Protein AF-A0A1I8EK01-F1 (afdb_monomer)

Radius of gyration: 25.82 Å; Cα contacts (8 Å, |Δi|>4): 20; chains: 1; bounding box: 64×29×63 Å

Secondary structure (DSSP, 8-state):
-HHHHHHHHTTSS-TT---SSHHHHHHHHHHHHHHHHHHHHHHHHHHHHHHHHHTTPPP----S-HHHHHHHTTS--HHHHHHHHHHHHHHHHHHHHHHHHHHHHHHTTHHHHHHHHHHHHHHHHHH--

InterPro domains:
  IPR016655 Prefoldin subunit 3 [PTHR12409] (52-126)

Solvent-accessible surface area (backbone atoms only — not comparable to full-atom values): 7707 Å² total; per-residue (Å²): 118,72,69,60,57,58,57,58,59,64,73,78,55,81,94,80,82,74,68,92,41,77,68,48,46,53,51,52,51,60,50,52,52,54,58,48,54,52,54,51,52,59,53,49,55,55,54,52,53,51,53,39,45,73,71,70,44,78,84,85,75,90,70,94,50,68,69,59,48,35,52,75,72,67,67,55,58,69,71,60,53,52,54,51,52,52,55,53,50,53,52,53,56,51,50,53,50,52,50,52,51,52,50,52,61,50,60,68,46,47,67,59,53,54,49,52,53,54,51,52,53,56,50,50,66,57,66,77,104

Foldseek 3Di:
DVVVVVVVVVVPDDDDDDDPDPVVVVVVVVVVVVVVVVVVVVVCVVVVVVVCVVVVQDDDDDDPDPVVVCVVVPVDDPVVVVVVVVVNVVSVVVVVVVVVVVVVVVVVCVVVVVVVVVVVVVVVVVVVD

pLDDT: mean 72.27, std 17.44, range [36.47, 95.69]

Structure (mmCIF, N/CA/C/O backbone):
data_AF-A0A1I8EK01-F1
#
_entry.id   AF-A0A1I8EK01-F1
#
loop_
_atom_site.group_PDB
_atom_site.id
_atom_site.type_symbol
_atom_site.label_atom_id
_atom_site.label_alt_id
_atom_site.label_comp_id
_atom_site.label_asym_id
_atom_site.label_entity_id
_atom_site.label_seq_id
_atom_site.pdbx_PDB_ins_code
_atom_site.Cartn_x
_atom_site.Cartn_y
_atom_site.Cartn_z
_atom_site.occupancy
_atom_site.B_iso_or_equiv
_atom_site.auth_seq_id
_atom_site.auth_comp_id
_atom_site.auth_asym_id
_atom_site.auth_atom_id
_atom_site.pdbx_PDB_model_num
ATOM 1 N N . MET A 1 1 ? -35.493 18.339 25.341 1.00 47.47 1 MET A N 1
ATOM 2 C CA . MET A 1 1 ? -34.501 18.497 24.250 1.00 47.47 1 MET A CA 1
ATOM 3 C C . MET A 1 1 ? -34.934 17.935 22.890 1.00 47.47 1 MET A C 1
ATOM 5 O O . MET A 1 1 ? -34.462 18.452 21.892 1.00 47.47 1 MET A O 1
ATOM 9 N N . TYR A 1 2 ? -35.883 16.992 22.792 1.00 37.84 2 TYR A N 1
ATOM 10 C CA . TYR A 1 2 ? -36.421 16.521 21.495 1.00 37.84 2 TYR A CA 1
ATOM 11 C C . TYR A 1 2 ? -37.218 17.573 20.694 1.00 37.84 2 TYR A C 1
ATOM 13 O O . TYR A 1 2 ? -37.322 17.493 19.472 1.00 37.84 2 TYR A O 1
ATOM 21 N N . TRP A 1 3 ? -37.751 18.599 21.365 1.00 38.47 3 TRP A N 1
ATOM 22 C CA . TRP A 1 3 ? -38.569 19.632 20.722 1.00 38.47 3 TRP A CA 1
ATOM 23 C C . TRP A 1 3 ? -37.752 20.581 19.828 1.00 38.47 3 TRP A C 1
ATOM 25 O O . TRP A 1 3 ? -38.209 20.969 18.756 1.00 38.47 3 TRP A O 1
ATOM 35 N N . LEU A 1 4 ? -36.512 20.897 20.216 1.00 48.00 4 LEU A N 1
ATOM 36 C CA . LEU A 1 4 ? -35.635 21.798 19.457 1.00 48.00 4 LEU A CA 1
ATOM 37 C C . LEU A 1 4 ? -35.075 21.131 18.194 1.00 48.00 4 LEU A C 1
ATOM 39 O O . LEU A 1 4 ? -35.053 21.753 17.135 1.00 48.00 4 LEU A O 1
ATOM 43 N N . ILE A 1 5 ? -34.740 19.841 18.276 1.00 55.50 5 ILE A N 1
ATOM 44 C CA . ILE A 1 5 ? -34.245 19.054 17.136 1.00 55.50 5 ILE A CA 1
ATOM 45 C C . ILE A 1 5 ? -35.344 18.917 16.067 1.00 55.50 5 ILE A C 1
ATOM 47 O O . ILE A 1 5 ? -35.085 19.093 14.878 1.00 55.50 5 ILE A O 1
ATOM 51 N N . SER A 1 6 ? -36.602 18.726 16.488 1.00 51.91 6 SER A N 1
ATOM 52 C CA . SER A 1 6 ? -37.751 18.654 15.568 1.00 51.91 6 SER A CA 1
ATOM 53 C C . SER A 1 6 ? -38.018 19.960 14.809 1.00 51.91 6 SER A C 1
ATOM 55 O O . SER A 1 6 ? -38.511 19.946 13.680 1.00 51.91 6 SER A O 1
ATOM 57 N N . LYS A 1 7 ? -37.687 21.102 15.423 1.00 54.91 7 LYS A N 1
ATOM 58 C CA . LYS A 1 7 ? -37.913 22.429 14.846 1.00 54.91 7 LYS A CA 1
ATOM 59 C C . LYS A 1 7 ? -36.813 22.800 13.852 1.00 54.91 7 LYS A C 1
ATOM 61 O O . LYS A 1 7 ? -37.113 23.408 12.832 1.00 54.91 7 LYS A O 1
ATOM 66 N N . PHE A 1 8 ? -35.581 22.364 14.117 1.00 52.59 8 PHE A N 1
ATOM 67 C CA . PHE A 1 8 ? -34.431 22.577 13.239 1.00 52.59 8 PHE A CA 1
ATOM 68 C C . PHE A 1 8 ? -34.534 21.752 11.943 1.00 52.59 8 PHE A C 1
ATOM 70 O O . PHE A 1 8 ? -34.319 22.270 10.851 1.00 52.59 8 PHE A O 1
ATOM 77 N N . PHE A 1 9 ? -34.980 20.494 12.035 1.00 50.69 9 PHE A N 1
ATOM 78 C CA . PHE A 1 9 ? -35.118 19.615 10.863 1.00 50.69 9 PHE A CA 1
ATOM 79 C C . PHE A 1 9 ? -36.283 19.980 9.925 1.00 50.69 9 PHE A C 1
ATOM 81 O O . PHE A 1 9 ? -36.227 19.686 8.732 1.00 50.69 9 PHE A O 1
ATOM 88 N N . LYS A 1 10 ? -37.316 20.678 10.422 1.00 54.09 10 LYS A N 1
ATOM 89 C CA . LYS A 1 10 ? -38.421 21.202 9.593 1.00 54.09 10 LYS A CA 1
ATOM 90 C C . LYS A 1 10 ? -38.002 22.322 8.639 1.00 54.09 10 LYS A C 1
ATOM 92 O O . LYS A 1 10 ? -38.765 22.653 7.738 1.00 54.09 10 LYS A O 1
ATOM 97 N N . GLN A 1 11 ? -36.834 22.923 8.854 1.00 56.22 11 GLN A N 1
ATOM 98 C CA . GLN A 1 11 ? -36.386 24.102 8.116 1.00 56.22 11 GLN A CA 1
ATOM 99 C C . GLN A 1 11 ? -35.464 23.757 6.935 1.00 56.22 11 GLN A C 1
ATOM 101 O O . GLN A 1 11 ? -35.210 24.615 6.097 1.00 56.22 11 GLN A O 1
ATOM 106 N N . LEU A 1 12 ? -35.007 22.501 6.845 1.00 55.28 12 LEU A N 1
ATOM 107 C CA . LEU A 1 12 ? -33.998 22.040 5.884 1.00 55.28 12 LEU A CA 1
ATOM 108 C C . LEU A 1 12 ? -34.531 21.098 4.788 1.00 55.28 12 LEU A C 1
ATOM 110 O O . LEU A 1 12 ? -33.748 20.678 3.944 1.00 55.28 12 LEU A O 1
ATOM 114 N N . THR A 1 13 ? -35.831 20.765 4.745 1.00 48.47 13 THR A N 1
ATOM 115 C CA . THR A 1 13 ? -36.381 19.882 3.692 1.00 48.47 13 THR A CA 1
ATOM 116 C C . THR A 1 13 ? -37.784 20.293 3.212 1.00 48.47 13 THR A C 1
ATOM 118 O O . THR A 1 13 ? -38.629 20.678 4.024 1.00 48.47 13 THR A O 1
ATOM 121 N N . PRO A 1 14 ? -38.069 20.230 1.893 1.00 49.03 14 PRO A N 1
ATOM 122 C CA . PRO A 1 14 ? -39.396 20.497 1.351 1.00 49.03 14 PRO A CA 1
ATOM 123 C C . PRO A 1 14 ? -40.413 19.440 1.811 1.00 49.03 14 PRO A C 1
ATOM 125 O O . PRO A 1 14 ? -40.163 18.237 1.849 1.00 49.03 14 PRO A O 1
ATOM 128 N N . SER A 1 15 ? -41.598 19.929 2.152 1.00 52.00 15 SER A N 1
ATOM 129 C CA . SER A 1 15 ? -42.621 19.354 3.033 1.00 52.00 15 SER A CA 1
ATOM 130 C C . SER A 1 15 ? -43.399 18.121 2.537 1.00 52.00 15 SER A C 1
ATOM 132 O O . SER A 1 15 ? -44.500 17.879 3.028 1.00 52.00 15 SER A O 1
ATOM 134 N N . LYS A 1 16 ? -42.892 17.330 1.580 1.00 52.91 16 LYS A N 1
ATOM 135 C CA . LYS A 1 16 ? -43.702 16.272 0.929 1.00 52.91 16 LYS A CA 1
ATOM 136 C C . LYS A 1 16 ? -43.173 14.837 0.998 1.00 52.91 16 LYS A C 1
ATOM 138 O O . LYS A 1 16 ? -43.876 13.942 0.545 1.00 52.91 16 LYS A O 1
ATOM 143 N N . CYS A 1 17 ? -42.021 14.587 1.614 1.00 53.97 17 CYS A N 1
ATOM 144 C CA . CYS A 1 17 ? -41.474 13.232 1.740 1.00 53.97 17 CYS A CA 1
ATOM 145 C C . CYS A 1 17 ? -41.104 12.956 3.200 1.00 53.97 17 CYS A C 1
ATOM 147 O O . CYS A 1 17 ? -39.937 13.043 3.570 1.00 53.97 17 CYS A O 1
ATOM 149 N N . TRP A 1 18 ? -42.098 12.682 4.053 1.00 49.84 18 TRP A N 1
ATOM 150 C CA . TRP A 1 18 ? -41.839 12.242 5.426 1.00 49.84 18 TRP A CA 1
ATOM 151 C C . TRP A 1 18 ? -42.344 10.807 5.616 1.00 49.84 18 TRP A C 1
ATOM 153 O O . TRP A 1 18 ? -43.500 10.539 5.285 1.00 49.84 18 TRP A O 1
ATOM 163 N N . PRO A 1 19 ? -41.495 9.876 6.088 1.00 54.78 19 PRO A N 1
ATOM 164 C CA . PRO A 1 19 ? -41.847 8.465 6.193 1.00 54.78 19 PRO A CA 1
ATOM 165 C C . PRO A 1 19 ? -42.946 8.269 7.240 1.00 54.78 19 PRO A C 1
ATOM 167 O O . PRO A 1 19 ? -42.854 8.762 8.366 1.00 54.78 19 PRO A O 1
ATOM 170 N N . VAL A 1 20 ? -44.002 7.550 6.858 1.00 56.25 20 VAL A N 1
ATOM 171 C CA . VAL A 1 20 ? -45.264 7.463 7.620 1.00 56.25 20 VAL A CA 1
ATOM 172 C C . VAL A 1 20 ? -45.190 6.386 8.712 1.00 56.25 20 VAL A C 1
ATOM 174 O O . VAL A 1 20 ? -46.074 6.269 9.558 1.00 56.25 20 VAL A O 1
ATOM 177 N N . SER A 1 21 ? -44.102 5.615 8.761 1.00 54.12 21 SER A N 1
ATOM 178 C CA . SER A 1 21 ? -43.878 4.608 9.795 1.00 54.12 21 SER A CA 1
ATOM 179 C C . SER A 1 21 ? -42.418 4.536 10.235 1.00 54.12 21 SER A C 1
ATOM 181 O O . SER A 1 21 ? -41.490 4.849 9.485 1.00 54.12 21 SER A O 1
ATOM 183 N N . LYS A 1 22 ? -42.206 4.055 11.466 1.00 52.94 22 LYS A N 1
ATOM 184 C CA . LYS A 1 22 ? -40.874 3.856 12.057 1.00 52.94 22 LYS A CA 1
ATOM 185 C C . LYS A 1 22 ? -39.992 2.948 11.184 1.00 52.94 22 LYS A C 1
ATOM 187 O O . LYS A 1 22 ? -38.791 3.162 11.101 1.00 52.94 22 LYS A O 1
ATOM 192 N N . VAL A 1 23 ? -40.601 1.990 10.479 1.00 55.38 23 VAL A N 1
ATOM 193 C CA . VAL A 1 23 ? -39.922 1.034 9.587 1.00 55.38 23 VAL A CA 1
ATOM 194 C C . VAL A 1 23 ? -39.410 1.706 8.305 1.00 55.38 23 VAL A C 1
ATOM 196 O O . VAL A 1 23 ? -38.323 1.387 7.830 1.00 55.38 23 VAL A O 1
ATOM 199 N N . GLU A 1 24 ? -40.152 2.679 7.768 1.00 51.53 24 GLU A N 1
ATOM 200 C CA . GLU A 1 24 ? -39.725 3.458 6.599 1.00 51.53 24 GLU A CA 1
ATOM 201 C C . GLU A 1 24 ? -38.647 4.485 6.940 1.00 51.53 24 GLU A C 1
ATOM 203 O O . GLU A 1 24 ? -37.761 4.704 6.121 1.00 51.53 24 GLU A O 1
ATOM 208 N N . PHE A 1 25 ? -38.657 5.049 8.152 1.00 49.91 25 PHE A N 1
ATOM 209 C CA . PHE A 1 25 ? -37.572 5.909 8.636 1.00 49.91 25 PHE A CA 1
ATOM 210 C C . PHE A 1 25 ? -36.241 5.146 8.698 1.00 49.91 25 PHE A C 1
ATOM 212 O O . PHE A 1 25 ? -35.227 5.634 8.208 1.00 49.91 25 PHE A O 1
ATOM 219 N N . PHE A 1 26 ? -36.255 3.909 9.211 1.00 48.97 26 PHE A N 1
ATOM 220 C CA . PHE A 1 26 ? -35.064 3.057 9.220 1.00 48.97 26 PHE A CA 1
ATOM 221 C C . PHE A 1 26 ? -34.634 2.623 7.815 1.00 48.97 26 PHE A C 1
ATOM 223 O O . PHE A 1 26 ? -33.437 2.535 7.558 1.00 48.97 26 PHE A O 1
ATOM 230 N N . ARG A 1 27 ? -35.569 2.383 6.886 1.00 48.69 27 ARG A N 1
ATOM 231 C CA . ARG A 1 27 ? -35.224 2.067 5.491 1.00 48.69 27 ARG A CA 1
ATOM 232 C C . ARG A 1 27 ? -34.633 3.278 4.759 1.00 48.69 27 ARG A C 1
ATOM 234 O O . ARG A 1 27 ? -33.671 3.097 4.028 1.00 48.69 27 ARG A O 1
ATOM 241 N N . PHE A 1 28 ? -35.156 4.485 4.983 1.00 45.97 28 PHE A N 1
ATOM 242 C CA . PHE A 1 28 ? -34.603 5.729 4.432 1.00 45.97 28 PHE A CA 1
ATOM 243 C C . PHE A 1 28 ? -33.223 6.061 5.015 1.00 45.97 28 PHE A C 1
ATOM 245 O O . PHE A 1 28 ? -32.340 6.449 4.260 1.00 45.97 28 PHE A O 1
ATOM 252 N N . ALA A 1 29 ? -33.011 5.852 6.319 1.00 50.59 29 ALA A N 1
ATOM 253 C CA . ALA A 1 29 ? -31.703 6.034 6.953 1.00 50.59 29 ALA A CA 1
ATOM 254 C C . ALA A 1 29 ? -30.658 5.041 6.408 1.00 50.59 29 ALA A C 1
ATOM 256 O O . ALA A 1 29 ? -29.596 5.456 5.966 1.00 50.59 29 ALA A O 1
ATOM 257 N N . ASN A 1 30 ? -31.006 3.751 6.305 1.00 48.88 30 ASN A N 1
ATOM 258 C CA . ASN A 1 30 ? -30.113 2.731 5.736 1.00 48.88 30 ASN A CA 1
ATOM 259 C C . ASN A 1 30 ? -29.848 2.901 4.227 1.00 48.88 30 ASN A C 1
ATOM 261 O O . ASN A 1 30 ? -28.867 2.364 3.719 1.00 48.88 30 ASN A O 1
ATOM 26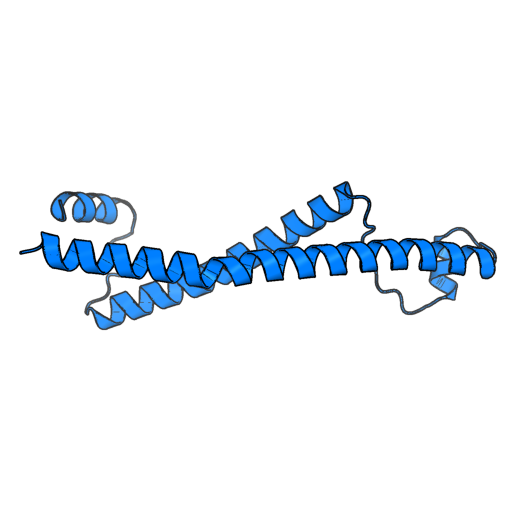5 N N . LEU A 1 31 ? -30.740 3.565 3.483 1.00 47.72 31 LEU A N 1
ATOM 266 C CA . LEU A 1 31 ? -30.536 3.856 2.060 1.00 47.72 31 LEU A CA 1
ATOM 267 C C . LEU A 1 31 ? -29.653 5.101 1.873 1.00 47.72 31 LEU A C 1
ATOM 269 O O . LEU A 1 31 ? -28.791 5.096 1.003 1.00 47.72 31 LEU A O 1
ATOM 273 N N . ALA A 1 32 ? -29.803 6.111 2.738 1.00 48.66 32 ALA A N 1
ATOM 274 C CA . ALA A 1 32 ? -28.934 7.286 2.774 1.00 48.66 32 ALA A CA 1
ATOM 275 C C . ALA A 1 32 ? -27.498 6.949 3.217 1.00 48.66 32 ALA A C 1
ATOM 277 O O . ALA A 1 32 ? -26.563 7.535 2.683 1.00 48.66 32 ALA A O 1
ATOM 278 N N . ASP A 1 33 ? -27.310 5.969 4.110 1.00 50.69 33 ASP A N 1
ATOM 279 C CA . ASP A 1 33 ? -25.972 5.491 4.487 1.00 50.69 33 ASP A CA 1
ATOM 280 C C . ASP A 1 33 ? -25.228 4.854 3.298 1.00 50.69 33 ASP A C 1
ATOM 282 O O . ASP A 1 33 ? -24.028 5.051 3.154 1.00 50.69 33 ASP A O 1
ATOM 286 N N . LYS A 1 34 ? -25.922 4.144 2.394 1.00 51.12 34 LYS A N 1
ATOM 287 C CA . LYS A 1 34 ? -25.285 3.440 1.259 1.00 51.12 34 LYS A CA 1
ATOM 288 C C . LYS A 1 34 ? -24.867 4.350 0.103 1.00 51.12 34 LYS A C 1
ATOM 290 O O . LYS A 1 34 ? -23.854 4.074 -0.535 1.00 51.12 34 LYS A O 1
ATOM 295 N N . ASP A 1 35 ? -25.619 5.416 -0.164 1.00 49.62 35 ASP A N 1
ATOM 296 C CA . ASP A 1 35 ? -25.241 6.406 -1.183 1.00 49.62 35 ASP A CA 1
ATOM 297 C C . ASP A 1 35 ? -24.098 7.307 -0.683 1.00 49.62 35 ASP A C 1
ATOM 299 O O . ASP A 1 35 ? -23.224 7.699 -1.457 1.00 49.62 35 ASP A O 1
ATOM 303 N N . PHE A 1 36 ? -24.054 7.587 0.625 1.00 48.44 36 PHE A N 1
ATOM 304 C CA . PHE A 1 36 ? -22.970 8.349 1.249 1.00 48.44 36 PHE A CA 1
ATOM 305 C C . PHE A 1 36 ? -21.661 7.544 1.303 1.00 48.44 36 PHE A C 1
ATOM 307 O O . PHE A 1 36 ? -20.602 8.099 1.024 1.00 48.44 36 PHE A O 1
ATOM 314 N N . ASP A 1 37 ? -21.733 6.231 1.551 1.00 54.78 37 ASP A N 1
ATOM 315 C CA . ASP A 1 37 ? -20.586 5.307 1.535 1.00 54.78 37 ASP A CA 1
ATOM 316 C C . ASP A 1 37 ? -19.930 5.215 0.138 1.00 54.78 37 ASP A C 1
ATOM 318 O O . ASP A 1 37 ? -18.713 5.110 0.015 1.00 54.78 37 ASP A O 1
ATOM 322 N N . TYR A 1 38 ? -20.712 5.338 -0.946 1.00 58.09 38 TYR A N 1
ATOM 323 C CA . TYR A 1 38 ? -20.177 5.395 -2.315 1.00 58.09 38 TYR A CA 1
ATOM 324 C C . TYR A 1 38 ? -19.475 6.729 -2.618 1.00 58.09 38 TYR A C 1
ATOM 326 O O . TYR A 1 38 ? -18.400 6.732 -3.218 1.00 58.09 38 TYR A O 1
ATOM 334 N N . ILE A 1 39 ? -20.053 7.852 -2.176 1.00 54.66 39 ILE A N 1
ATOM 335 C CA . ILE A 1 39 ? -19.493 9.198 -2.386 1.00 54.66 39 ILE A CA 1
ATOM 336 C C . ILE A 1 39 ? -18.220 9.404 -1.552 1.00 54.66 39 ILE A C 1
ATOM 338 O O . ILE A 1 39 ? -17.244 9.937 -2.076 1.00 54.66 39 ILE A O 1
ATOM 342 N N . ILE A 1 40 ? -18.196 8.935 -0.297 1.00 57.78 40 ILE A N 1
ATOM 343 C CA . ILE A 1 40 ? -17.001 8.961 0.560 1.00 57.78 40 ILE A CA 1
ATOM 344 C C . ILE A 1 40 ? -15.879 8.136 -0.076 1.00 57.78 40 ILE A C 1
ATOM 346 O O . ILE A 1 40 ? -14.767 8.637 -0.232 1.00 57.78 40 ILE A O 1
ATOM 350 N N . ARG A 1 41 ? -16.178 6.919 -0.540 1.00 56.22 41 ARG A N 1
ATOM 351 C CA . ARG A 1 41 ? -15.189 6.023 -1.155 1.00 56.22 41 ARG A CA 1
ATOM 352 C C . ARG A 1 41 ? -14.569 6.598 -2.436 1.00 56.22 41 ARG A C 1
ATOM 354 O O . ARG A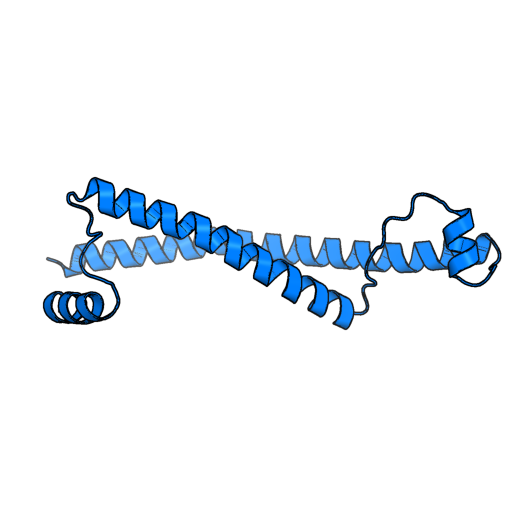 1 41 ? -13.376 6.435 -2.666 1.00 56.22 41 ARG A O 1
ATOM 361 N N . GLU A 1 42 ? -15.346 7.315 -3.248 1.00 54.09 42 GLU A N 1
ATOM 362 C CA . GLU A 1 42 ? -14.856 7.959 -4.478 1.00 54.09 42 GLU A CA 1
ATOM 363 C C . GLU A 1 42 ? -14.070 9.260 -4.199 1.00 54.09 42 GLU A C 1
ATOM 365 O O . GLU A 1 42 ? -13.176 9.626 -4.969 1.00 54.09 42 GLU A O 1
ATOM 370 N N . SER A 1 43 ? -14.359 9.951 -3.085 1.00 54.53 43 SER A N 1
ATOM 371 C CA . SER A 1 43 ? -13.541 11.073 -2.599 1.00 54.53 43 SER A CA 1
ATOM 372 C C . SER A 1 43 ? -12.231 10.623 -1.941 1.00 54.53 43 SER A C 1
ATOM 374 O O . SER A 1 43 ? -11.198 11.243 -2.185 1.00 54.53 43 SER A O 1
ATOM 376 N N . GLU A 1 44 ? -12.243 9.509 -1.204 1.00 60.38 44 GLU A N 1
ATOM 377 C CA . GLU A 1 44 ? -11.060 8.925 -0.561 1.00 60.38 44 GLU A CA 1
ATOM 378 C C . GLU A 1 44 ? -10.081 8.334 -1.586 1.00 60.38 44 GLU A C 1
ATOM 380 O O . GLU A 1 44 ? -8.875 8.503 -1.439 1.00 60.38 44 GLU A O 1
ATOM 385 N N . GLU A 1 45 ? -10.559 7.708 -2.670 1.00 62.88 45 GLU A N 1
ATOM 386 C CA . GLU A 1 45 ? -9.678 7.172 -3.723 1.00 62.88 45 GLU A CA 1
ATOM 387 C C . GLU A 1 45 ? -8.883 8.273 -4.452 1.00 62.88 45 GLU A C 1
ATOM 389 O O . GLU A 1 45 ? -7.730 8.053 -4.824 1.00 62.88 45 GLU A O 1
ATOM 394 N N . LYS A 1 46 ? -9.451 9.473 -4.638 1.00 60.22 46 LYS A N 1
ATOM 395 C CA . LYS A 1 46 ? -8.753 10.587 -5.312 1.00 60.22 46 LYS A CA 1
ATOM 396 C C . LYS A 1 46 ? -7.724 11.269 -4.415 1.00 60.22 46 LYS A C 1
ATOM 398 O O . LYS A 1 46 ? -6.644 11.594 -4.901 1.00 60.22 46 LYS A O 1
ATOM 403 N N . GLU A 1 47 ? -8.047 11.458 -3.138 1.00 64.25 47 GLU A N 1
ATOM 404 C CA . GLU A 1 47 ? -7.128 12.023 -2.139 1.00 64.25 47 GLU A CA 1
ATOM 405 C C . GLU A 1 47 ? -5.977 11.048 -1.831 1.00 64.25 47 GLU A C 1
ATOM 407 O O . GLU A 1 47 ? -4.807 11.421 -1.785 1.00 64.25 47 GLU A O 1
ATOM 412 N N . PHE A 1 48 ? -6.278 9.752 -1.768 1.00 68.38 48 PHE A N 1
ATOM 413 C CA . PHE A 1 48 ? -5.271 8.720 -1.547 1.00 68.38 48 PHE A CA 1
ATOM 414 C C . PHE A 1 48 ? -4.261 8.611 -2.701 1.00 68.38 48 PHE A C 1
ATOM 416 O O . PHE A 1 48 ? -3.067 8.410 -2.474 1.00 68.38 48 PHE A O 1
ATOM 423 N N . VAL A 1 49 ? -4.704 8.775 -3.954 1.00 69.31 49 VAL A N 1
ATOM 424 C CA . VAL A 1 49 ? -3.795 8.764 -5.112 1.00 69.31 49 VAL A CA 1
ATOM 425 C C . VAL A 1 49 ? -2.879 9.992 -5.119 1.00 69.31 49 VAL A C 1
ATOM 427 O O . VAL A 1 49 ? -1.710 9.846 -5.476 1.00 69.31 49 VAL A O 1
ATOM 430 N N . SER A 1 50 ? -3.346 11.177 -4.700 1.00 70.25 50 SER A N 1
ATOM 431 C CA . SER A 1 50 ? -2.467 12.352 -4.590 1.00 70.25 50 SER A CA 1
ATOM 432 C C . SER A 1 50 ? -1.381 12.168 -3.535 1.00 70.25 50 SER A C 1
ATOM 434 O O . SER A 1 50 ? -0.216 12.440 -3.824 1.00 70.25 50 SER A O 1
ATOM 436 N N . ASP A 1 51 ? -1.719 11.615 -2.372 1.00 76.44 51 ASP A N 1
ATOM 437 C CA . ASP A 1 51 ? -0.754 11.404 -1.287 1.00 76.44 51 ASP A CA 1
ATOM 438 C C . ASP A 1 51 ? 0.348 10.413 -1.687 1.00 76.44 51 ASP A C 1
ATOM 440 O O . ASP A 1 51 ? 1.524 10.590 -1.362 1.00 76.44 51 ASP A O 1
ATOM 444 N N . LEU A 1 52 ? -0.004 9.377 -2.454 1.00 73.69 52 LEU A N 1
ATOM 445 C CA . LEU A 1 52 ? 0.967 8.420 -2.988 1.00 73.69 52 LEU A CA 1
ATOM 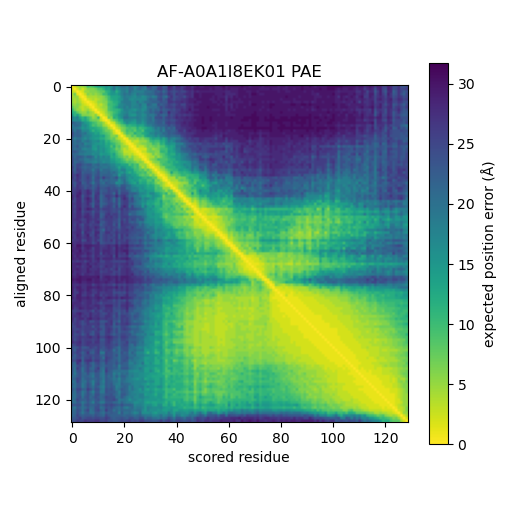446 C C . LEU A 1 52 ? 1.907 9.060 -4.019 1.00 73.69 52 LEU A C 1
ATOM 448 O O . LEU A 1 52 ? 3.105 8.754 -4.041 1.00 73.69 52 LEU A O 1
ATOM 452 N N . VAL A 1 53 ? 1.392 9.973 -4.846 1.00 76.38 53 VAL A N 1
ATOM 453 C CA . VAL A 1 53 ? 2.207 10.743 -5.796 1.00 76.38 53 VAL A CA 1
ATOM 454 C C . VAL A 1 53 ? 3.166 11.678 -5.050 1.00 76.38 53 VAL A C 1
ATOM 456 O O . VAL A 1 53 ? 4.339 11.754 -5.421 1.00 76.38 53 VAL A O 1
ATOM 459 N N . GLU A 1 54 ? 2.729 12.314 -3.957 1.00 80.06 54 GLU A N 1
ATOM 460 C CA . GLU A 1 54 ? 3.599 13.112 -3.078 1.00 80.06 54 GLU A CA 1
ATOM 461 C C . GLU A 1 54 ? 4.684 12.263 -2.396 1.00 80.06 54 GLU A C 1
ATOM 463 O O . GLU A 1 54 ? 5.831 12.694 -2.262 1.00 80.06 54 GLU A O 1
ATOM 468 N N . GLN A 1 55 ? 4.370 11.013 -2.051 1.00 76.81 55 GLN A N 1
ATOM 469 C CA . GLN A 1 55 ? 5.332 10.030 -1.538 1.00 76.81 55 GLN A CA 1
ATOM 470 C C . GLN A 1 55 ? 6.278 9.470 -2.621 1.00 76.81 55 GLN A C 1
ATOM 472 O O . GLN A 1 55 ? 7.134 8.626 -2.336 1.00 76.81 55 GLN A O 1
ATOM 477 N N . GLY A 1 56 ? 6.174 9.947 -3.867 1.00 74.50 56 GLY A N 1
ATOM 478 C CA . GLY A 1 56 ? 7.059 9.575 -4.971 1.00 74.50 56 GLY A CA 1
ATOM 479 C C . GLY A 1 56 ? 6.782 8.184 -5.545 1.00 74.50 56 GLY A C 1
ATOM 480 O O . GLY A 1 56 ? 7.670 7.585 -6.181 1.00 74.50 56 GLY A O 1
ATOM 481 N N . VAL A 1 57 ? 5.575 7.666 -5.306 1.00 82.81 57 VAL A N 1
ATOM 482 C CA . VAL A 1 57 ? 5.037 6.468 -5.945 1.00 82.81 57 VAL A CA 1
ATOM 483 C C . VAL A 1 57 ? 4.471 6.901 -7.297 1.00 82.81 57 VAL A C 1
ATOM 485 O O . VAL A 1 57 ? 3.592 7.760 -7.349 1.00 82.81 57 VAL A O 1
ATOM 488 N N . PRO A 1 58 ? 4.994 6.378 -8.416 1.00 78.56 58 PRO A N 1
ATOM 489 C CA . PRO A 1 58 ? 4.486 6.761 -9.726 1.00 78.56 58 PRO A CA 1
ATOM 490 C C . PRO A 1 58 ? 3.040 6.277 -9.913 1.00 78.56 58 PRO A C 1
ATOM 492 O O . PRO A 1 58 ? 2.611 5.321 -9.277 1.00 78.56 58 PRO A O 1
ATOM 495 N N . THR A 1 59 ? 2.290 6.910 -10.814 1.00 77.94 59 THR A N 1
ATOM 496 C CA . THR A 1 59 ? 0.999 6.376 -11.267 1.00 77.94 59 THR A CA 1
ATOM 497 C C . THR A 1 59 ? 1.259 5.233 -12.250 1.00 77.94 59 THR A C 1
ATOM 499 O O . THR A 1 59 ? 1.897 5.436 -13.285 1.00 77.94 59 THR A O 1
ATOM 502 N N . ALA A 1 60 ? 0.793 4.020 -11.937 1.00 70.50 60 ALA A N 1
ATOM 503 C CA . ALA A 1 60 ? 0.916 2.870 -12.832 1.00 70.50 60 ALA A CA 1
ATOM 504 C C . ALA A 1 60 ? -0.092 2.971 -13.985 1.00 70.50 60 ALA A C 1
ATOM 506 O O . ALA A 1 60 ? -1.278 2.708 -13.806 1.00 70.50 60 ALA A O 1
ATOM 507 N N . GLU A 1 61 ? 0.386 3.289 -15.186 1.00 74.19 61 GLU A N 1
ATOM 508 C CA . GLU A 1 61 ? -0.357 3.021 -16.417 1.00 74.19 61 GLU A CA 1
ATOM 509 C C . GLU A 1 61 ? -0.065 1.574 -16.835 1.00 74.19 61 GLU A C 1
ATOM 511 O O . GLU A 1 61 ? 1.075 1.230 -17.160 1.00 74.19 61 GLU A O 1
ATOM 516 N N . VAL A 1 62 ? -1.074 0.701 -16.770 1.00 68.44 62 VAL A N 1
ATOM 517 C CA . VAL A 1 62 ? -0.933 -0.687 -17.225 1.00 68.44 62 VAL A CA 1
ATOM 518 C C . VAL A 1 62 ? -0.797 -0.661 -18.740 1.00 68.44 62 VAL A C 1
ATOM 520 O O . VAL A 1 62 ? -1.757 -0.373 -19.450 1.00 68.44 62 VAL A O 1
ATOM 523 N N . MET A 1 63 ? 0.406 -0.940 -19.234 1.00 72.19 63 MET A N 1
ATOM 524 C CA . MET A 1 63 ? 0.685 -0.957 -20.662 1.00 72.19 63 MET A CA 1
ATOM 525 C C . MET A 1 63 ? 1.051 -2.372 -21.093 1.00 72.19 63 MET A C 1
ATOM 527 O O . MET A 1 63 ? 2.014 -2.957 -20.605 1.00 72.19 63 MET A O 1
ATOM 531 N N . GLU A 1 64 ? 0.267 -2.927 -22.012 1.00 74.12 64 GLU A N 1
ATOM 532 C CA . GLU A 1 64 ? 0.411 -4.320 -22.451 1.00 74.12 64 GLU A CA 1
ATOM 533 C C . GLU A 1 64 ? 1.565 -4.510 -23.451 1.00 74.12 64 GLU A C 1
ATOM 535 O O . GLU A 1 64 ? 2.046 -5.624 -23.649 1.00 74.12 64 GLU A O 1
ATOM 540 N N . ASN A 1 65 ? 2.041 -3.428 -24.081 1.00 82.69 65 ASN A N 1
ATOM 541 C CA . ASN A 1 65 ? 3.060 -3.488 -25.125 1.00 82.69 65 ASN A CA 1
ATOM 542 C C . ASN A 1 65 ? 4.430 -2.967 -24.646 1.00 82.69 65 ASN A C 1
ATOM 544 O O . ASN A 1 65 ? 4.623 -1.770 -24.418 1.00 82.69 65 ASN A O 1
ATOM 548 N N . VAL A 1 66 ? 5.402 -3.880 -24.552 1.00 78.44 66 VAL A N 1
ATOM 549 C CA . VAL A 1 66 ? 6.773 -3.598 -24.089 1.00 78.44 66 VAL A CA 1
ATOM 550 C C . VAL A 1 66 ? 7.547 -2.704 -25.068 1.00 78.44 66 VAL A C 1
ATOM 552 O O . VAL A 1 66 ? 8.296 -1.828 -24.639 1.00 78.44 66 VAL A O 1
ATOM 555 N N . GLU A 1 67 ? 7.344 -2.851 -26.381 1.00 76.75 67 GLU A N 1
ATOM 556 C CA . GLU A 1 67 ? 7.999 -1.984 -27.373 1.00 76.75 67 GLU A CA 1
ATOM 557 C C . GLU A 1 67 ? 7.499 -0.540 -27.275 1.00 76.75 67 GLU A C 1
ATOM 559 O O . GLU A 1 67 ? 8.276 0.405 -27.423 1.00 76.75 67 GLU A O 1
ATOM 564 N N . ALA A 1 68 ? 6.206 -0.355 -26.995 1.00 80.00 68 ALA A N 1
ATOM 565 C CA . ALA A 1 68 ? 5.630 0.963 -26.751 1.00 80.00 68 ALA A CA 1
ATOM 566 C C . ALA A 1 68 ? 6.224 1.616 -25.490 1.00 80.00 68 ALA A C 1
ATOM 568 O O . ALA A 1 68 ? 6.462 2.823 -25.488 1.00 80.00 68 ALA A O 1
ATOM 569 N N . TYR A 1 69 ? 6.532 0.826 -24.453 1.00 78.69 69 TYR A N 1
ATOM 570 C CA . TYR A 1 69 ? 7.185 1.312 -23.232 1.00 78.69 69 TYR A CA 1
ATOM 571 C C . TYR A 1 69 ? 8.605 1.807 -23.510 1.00 78.69 69 TYR A C 1
ATOM 573 O O . TYR A 1 69 ? 8.943 2.942 -23.173 1.00 78.69 69 TYR A O 1
ATOM 581 N N . LEU A 1 70 ? 9.405 1.006 -24.216 1.00 79.19 70 LEU A N 1
ATOM 582 C CA . LEU A 1 70 ? 10.774 1.380 -24.580 1.00 79.19 70 LEU A CA 1
ATOM 583 C C . LEU A 1 70 ? 10.816 2.625 -25.482 1.00 79.19 70 LEU A C 1
ATOM 585 O O . LEU A 1 70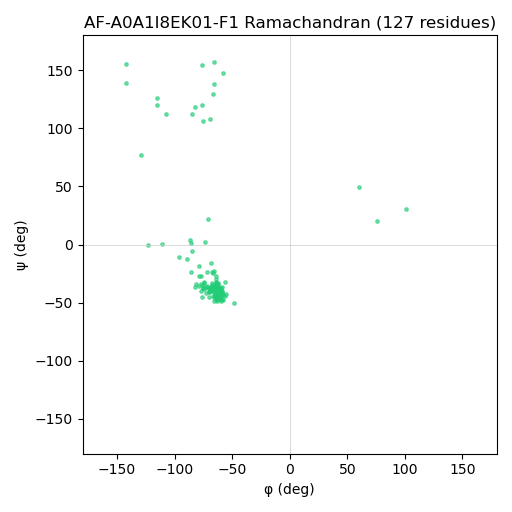 ? 11.721 3.450 -25.347 1.00 79.19 70 LEU A O 1
ATOM 589 N N . LYS A 1 71 ? 9.820 2.804 -26.362 1.00 81.38 71 LYS A N 1
ATOM 590 C CA . LYS A 1 71 ? 9.674 4.010 -27.195 1.00 81.38 71 LYS A CA 1
ATOM 591 C C . LYS A 1 71 ? 9.282 5.244 -26.379 1.00 81.38 71 LYS A C 1
ATOM 593 O O . LYS A 1 71 ? 9.885 6.297 -26.573 1.00 81.38 71 LYS A O 1
ATOM 598 N N . LYS A 1 72 ? 8.314 5.122 -25.461 1.00 77.19 72 LYS A N 1
ATOM 599 C CA . LYS A 1 72 ? 7.847 6.216 -24.582 1.00 77.19 72 LYS A CA 1
ATOM 600 C C . LYS A 1 72 ? 8.975 6.761 -23.707 1.00 77.19 72 LYS A C 1
ATOM 602 O O . LYS A 1 72 ? 9.075 7.964 -23.501 1.00 77.19 72 LYS A O 1
ATOM 607 N N . GLU A 1 73 ? 9.847 5.873 -23.250 1.00 72.94 73 GLU A N 1
ATOM 608 C CA . GLU A 1 73 ? 10.975 6.198 -22.381 1.00 72.94 73 GLU A CA 1
ATOM 609 C C . GLU A 1 73 ? 12.252 6.637 -23.138 1.00 72.94 73 GLU A C 1
ATOM 611 O O . GLU A 1 73 ? 13.280 6.904 -22.513 1.00 72.94 73 GLU A O 1
ATOM 616 N N . GLY A 1 74 ? 12.200 6.755 -24.474 1.00 72.12 74 GLY A N 1
ATOM 617 C CA . GLY A 1 74 ? 13.266 7.364 -25.284 1.00 72.12 74 GLY A CA 1
ATOM 618 C C . GLY A 1 74 ? 14.218 6.397 -25.998 1.00 72.12 74 GLY A C 1
ATOM 619 O O . GLY A 1 74 ? 15.369 6.760 -26.225 1.00 72.12 74 GLY A O 1
ATOM 620 N N . ASN A 1 75 ? 13.759 5.198 -26.387 1.00 66.50 75 ASN A N 1
ATOM 621 C CA . ASN A 1 75 ? 14.557 4.149 -27.054 1.00 66.50 75 ASN A CA 1
ATOM 622 C C . ASN A 1 75 ? 15.754 3.673 -26.218 1.00 66.50 75 ASN A C 1
ATOM 624 O O . ASN A 1 75 ? 16.892 3.605 -26.683 1.00 66.50 75 ASN A O 1
ATOM 628 N N . ILE A 1 76 ? 15.488 3.355 -24.958 1.00 73.62 76 ILE A N 1
ATOM 629 C CA . ILE A 1 76 ? 16.499 2.849 -24.030 1.00 73.62 76 ILE A CA 1
ATOM 630 C C . ILE A 1 76 ? 16.821 1.379 -24.323 1.00 73.62 76 ILE A C 1
ATOM 632 O O . ILE A 1 76 ? 15.972 0.638 -24.822 1.00 73.62 76 ILE A O 1
ATOM 636 N N . SER A 1 77 ? 18.032 0.941 -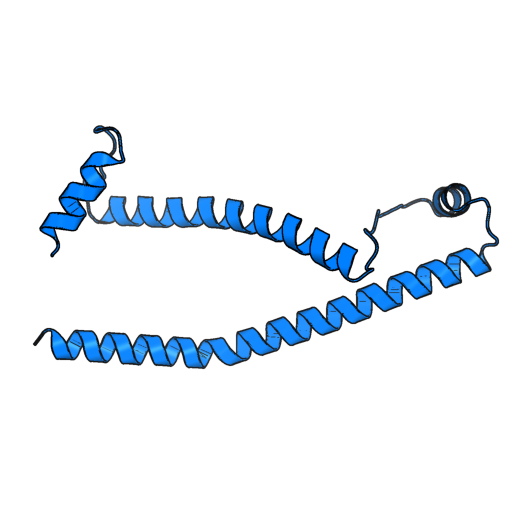23.957 1.00 82.19 77 SER A N 1
ATOM 637 C CA . SER A 1 77 ? 18.381 -0.485 -23.937 1.00 82.19 77 SER A CA 1
ATOM 638 C C . SER A 1 77 ? 17.444 -1.260 -23.013 1.00 82.19 77 SER A C 1
ATOM 640 O O . SER A 1 77 ? 17.022 -0.754 -21.968 1.00 82.19 77 SER A O 1
ATOM 642 N N . VAL A 1 78 ? 17.173 -2.513 -23.374 1.00 82.12 78 VAL A N 1
ATOM 643 C CA . VAL A 1 78 ? 16.269 -3.416 -22.647 1.00 82.12 78 VAL A CA 1
ATOM 644 C C . VAL A 1 78 ? 16.680 -3.554 -21.176 1.00 82.12 78 VAL A C 1
ATOM 646 O O . VAL A 1 78 ? 15.835 -3.455 -20.289 1.00 82.12 78 VAL A O 1
ATOM 649 N N . GLU A 1 79 ? 17.978 -3.681 -20.895 1.00 85.56 79 GLU A N 1
ATOM 650 C CA . GLU A 1 79 ? 18.527 -3.796 -19.537 1.00 85.56 79 GLU A CA 1
ATOM 651 C C . GLU A 1 79 ? 18.205 -2.586 -18.655 1.00 85.56 79 GLU A C 1
ATOM 653 O O . GLU A 1 79 ? 17.920 -2.733 -17.466 1.00 85.56 79 GLU A O 1
ATOM 658 N N . GLU A 1 80 ? 18.242 -1.383 -19.221 1.00 84.56 80 GLU A N 1
ATOM 659 C CA . GLU A 1 80 ? 17.965 -0.162 -18.470 1.00 84.56 80 GLU A CA 1
ATOM 660 C C . GLU A 1 80 ? 16.459 -0.007 -18.213 1.00 84.56 80 GLU A C 1
ATOM 662 O O . GLU A 1 80 ? 16.056 0.406 -17.125 1.00 84.56 80 GLU A O 1
ATOM 667 N N . GLY A 1 81 ? 15.620 -0.429 -19.166 1.00 84.75 81 GLY A N 1
ATOM 668 C CA . GLY A 1 81 ? 14.172 -0.531 -18.968 1.00 84.75 81 GLY A CA 1
ATOM 669 C C . GLY A 1 81 ? 13.808 -1.482 -17.823 1.00 84.75 81 GLY A C 1
ATOM 670 O O . GLY A 1 81 ? 13.007 -1.128 -16.958 1.00 84.75 81 GLY A O 1
ATOM 671 N N . ILE A 1 82 ? 14.455 -2.651 -17.755 1.00 87.31 82 ILE A N 1
ATOM 672 C CA . ILE A 1 82 ? 14.256 -3.620 -16.664 1.00 87.31 82 ILE A CA 1
ATOM 673 C C . ILE A 1 82 ? 14.631 -3.002 -15.313 1.00 87.31 82 ILE A C 1
ATOM 675 O O . ILE A 1 82 ? 13.845 -3.077 -14.371 1.00 87.31 82 ILE A O 1
ATOM 679 N N . ARG A 1 83 ? 15.780 -2.323 -15.211 1.00 88.69 83 ARG A N 1
ATOM 680 C CA . ARG A 1 83 ? 16.204 -1.665 -13.960 1.00 88.69 83 ARG A CA 1
ATOM 681 C C . ARG A 1 83 ? 15.204 -0.622 -13.469 1.00 88.69 83 ARG A C 1
ATOM 683 O O . ARG A 1 83 ? 14.940 -0.542 -12.268 1.00 88.69 83 ARG A O 1
ATOM 690 N N . ARG A 1 84 ? 14.628 0.170 -14.378 1.00 85.62 84 ARG A N 1
ATOM 691 C CA . ARG A 1 84 ? 13.595 1.160 -14.032 1.00 85.62 84 ARG A CA 1
ATOM 692 C C . ARG A 1 84 ? 12.320 0.490 -13.537 1.00 85.62 84 ARG A C 1
ATOM 694 O O . ARG A 1 84 ? 11.793 0.891 -12.501 1.00 85.62 84 ARG A O 1
ATOM 701 N N . LEU A 1 85 ? 11.865 -0.556 -14.224 1.00 86.44 85 LEU A N 1
ATOM 702 C CA . LEU A 1 85 ? 10.698 -1.331 -13.805 1.00 86.44 85 LEU A CA 1
ATOM 703 C C . LEU A 1 85 ? 10.912 -1.978 -12.434 1.00 86.44 85 LEU A C 1
ATOM 705 O O . LEU A 1 85 ? 10.034 -1.903 -11.579 1.00 86.44 85 LEU A O 1
ATOM 709 N N . GLU A 1 86 ? 12.094 -2.535 -12.173 1.00 89.94 86 GLU A N 1
ATOM 710 C CA . GLU A 1 86 ? 12.446 -3.077 -10.859 1.00 89.94 86 GLU A CA 1
ATOM 711 C C . GLU A 1 86 ? 12.439 -2.005 -9.764 1.00 89.94 86 GLU A C 1
ATOM 713 O O . GLU A 1 86 ? 11.950 -2.254 -8.659 1.00 89.94 86 GLU A O 1
ATOM 718 N N . ALA A 1 87 ? 12.964 -0.810 -10.044 1.00 88.56 87 ALA A N 1
ATOM 719 C CA . ALA A 1 87 ? 12.958 0.298 -9.093 1.00 88.56 87 ALA A CA 1
ATOM 720 C C . ALA A 1 87 ? 11.526 0.734 -8.745 1.00 88.56 87 ALA A C 1
ATOM 722 O O . ALA A 1 87 ? 11.204 0.934 -7.573 1.00 88.56 87 ALA A O 1
ATOM 723 N N . ILE A 1 88 ? 10.658 0.830 -9.753 1.00 87.12 88 ILE A N 1
ATOM 724 C CA . ILE A 1 88 ? 9.238 1.152 -9.588 1.00 87.12 88 ILE A CA 1
ATOM 725 C C . ILE A 1 88 ? 8.523 0.046 -8.795 1.00 87.12 88 ILE A C 1
ATOM 727 O O . ILE A 1 88 ? 7.831 0.332 -7.818 1.00 87.12 88 ILE A O 1
ATOM 731 N N . TYR A 1 89 ? 8.748 -1.220 -9.147 1.00 89.62 89 TYR A N 1
ATOM 732 C CA . TYR A 1 89 ? 8.155 -2.371 -8.465 1.00 89.62 89 TYR A CA 1
ATOM 733 C C . TYR A 1 89 ? 8.518 -2.425 -6.975 1.00 89.62 89 TYR A C 1
ATOM 735 O O . TYR A 1 89 ? 7.658 -2.663 -6.126 1.00 89.62 89 TYR A O 1
ATOM 743 N N . ARG A 1 90 ? 9.783 -2.147 -6.628 1.00 91.44 90 ARG A N 1
ATOM 744 C CA . ARG A 1 90 ? 10.230 -2.092 -5.226 1.00 91.44 90 ARG A CA 1
ATOM 745 C C . ARG A 1 90 ? 9.465 -1.048 -4.415 1.00 91.44 90 ARG A C 1
ATOM 747 O O . ARG A 1 90 ? 9.111 -1.339 -3.275 1.00 91.44 90 ARG A O 1
ATOM 754 N N . LYS A 1 91 ? 9.187 0.127 -4.992 1.00 89.50 91 LYS A N 1
ATOM 755 C CA . LYS A 1 91 ? 8.401 1.178 -4.325 1.00 89.50 91 LYS A CA 1
ATOM 756 C C . LYS A 1 91 ? 6.974 0.713 -4.045 1.00 89.50 91 LYS A C 1
ATOM 758 O O . LYS A 1 91 ? 6.529 0.807 -2.906 1.00 89.50 91 LYS A O 1
ATOM 763 N N . TYR A 1 92 ? 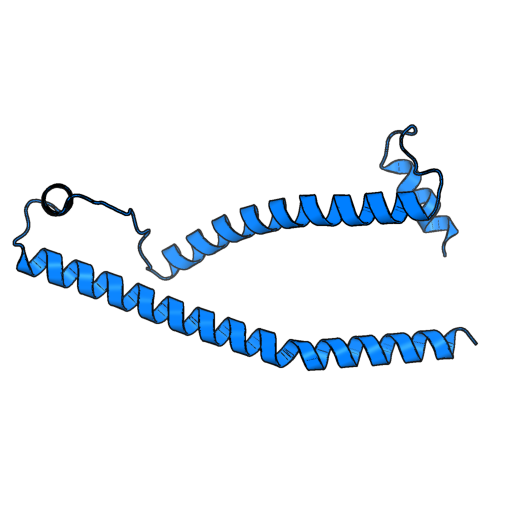6.289 0.142 -5.038 1.00 89.75 92 TYR A N 1
ATOM 764 C CA . TYR A 1 92 ? 4.928 -0.372 -4.838 1.00 89.75 92 TYR A CA 1
ATOM 765 C C . TYR A 1 92 ? 4.863 -1.434 -3.743 1.00 89.75 92 TYR A C 1
ATOM 767 O O . TYR A 1 92 ? 3.998 -1.373 -2.874 1.00 89.75 92 TYR A O 1
ATOM 775 N N . LYS A 1 93 ? 5.825 -2.360 -3.727 1.00 92.62 93 LYS A N 1
ATOM 776 C CA . LYS A 1 93 ? 5.895 -3.402 -2.700 1.00 92.62 93 LYS A CA 1
ATOM 777 C C . LYS A 1 93 ? 6.071 -2.834 -1.286 1.00 92.62 93 LYS A C 1
ATOM 779 O O . LYS A 1 93 ? 5.526 -3.380 -0.332 1.00 92.62 93 LYS A O 1
ATOM 784 N N . GLN A 1 94 ? 6.834 -1.753 -1.132 1.00 91.12 94 GLN A N 1
ATOM 785 C CA . GLN A 1 94 ? 6.988 -1.088 0.166 1.00 91.12 94 GLN A CA 1
ATOM 786 C C . GLN A 1 94 ? 5.674 -0.453 0.629 1.00 91.12 94 GLN A C 1
ATOM 788 O O . GLN A 1 94 ? 5.288 -0.629 1.783 1.00 91.12 94 GLN A O 1
ATOM 793 N N . VAL A 1 95 ? 4.966 0.234 -0.268 1.00 89.94 95 VAL A N 1
ATOM 794 C CA . VAL A 1 95 ? 3.658 0.841 0.029 1.00 89.94 95 VAL A CA 1
ATOM 795 C C . VAL A 1 95 ? 2.640 -0.231 0.412 1.00 89.94 95 VAL A C 1
ATOM 797 O O . VAL A 1 95 ? 1.944 -0.092 1.411 1.00 89.94 95 VAL A O 1
ATOM 800 N N . GLU A 1 96 ? 2.597 -1.346 -0.317 1.00 89.44 96 GLU A N 1
ATOM 801 C CA . GLU A 1 96 ? 1.721 -2.481 -0.006 1.00 89.44 96 GLU A CA 1
ATOM 802 C C . GLU A 1 96 ? 1.949 -3.011 1.420 1.0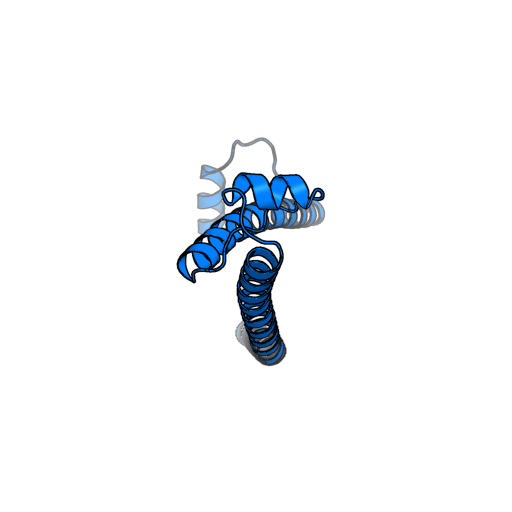0 89.44 96 GLU A C 1
ATOM 804 O O . GLU A 1 96 ? 0.997 -3.246 2.174 1.00 89.44 96 GLU A O 1
ATOM 809 N N . GLN A 1 97 ? 3.214 -3.152 1.823 1.00 93.31 97 GLN A N 1
ATOM 810 C CA . GLN A 1 97 ? 3.570 -3.563 3.181 1.00 93.31 97 GLN A CA 1
ATOM 811 C C . GLN A 1 97 ? 3.104 -2.537 4.219 1.00 93.31 97 GLN A C 1
ATOM 813 O O . GLN A 1 97 ? 2.467 -2.912 5.203 1.00 93.31 97 GLN A O 1
ATOM 818 N N . GLN A 1 98 ? 3.336 -1.246 3.974 1.00 90.62 98 GLN A N 1
ATOM 819 C CA . GLN A 1 98 ? 2.902 -0.174 4.871 1.00 90.62 98 GLN A CA 1
ATOM 820 C C . GLN A 1 98 ? 1.379 -0.152 5.051 1.00 90.62 98 GLN A C 1
ATOM 822 O O . GLN A 1 98 ? 0.897 -0.055 6.182 1.00 90.62 98 GLN A O 1
ATOM 827 N N . LEU A 1 99 ? 0.614 -0.289 3.965 1.00 87.94 99 LEU A N 1
ATOM 828 C CA . LEU A 1 99 ? -0.850 -0.336 4.010 1.00 87.94 99 LEU A CA 1
ATOM 829 C C . LEU A 1 99 ? -1.349 -1.563 4.771 1.00 87.94 99 LEU A C 1
ATOM 831 O O . LEU A 1 99 ? -2.274 -1.469 5.579 1.00 87.94 99 LEU A O 1
ATOM 835 N N . THR A 1 100 ? -0.700 -2.710 4.571 1.00 91.69 100 THR A N 1
ATOM 836 C CA . THR A 1 100 ? -1.020 -3.936 5.307 1.00 91.69 100 THR A CA 1
ATOM 837 C C . THR A 1 100 ? -0.809 -3.744 6.807 1.00 91.69 100 THR A C 1
ATOM 839 O O . THR A 1 100 ? -1.678 -4.090 7.609 1.00 91.69 100 THR A O 1
ATOM 842 N N . GLU A 1 101 ? 0.302 -3.130 7.210 1.00 94.00 101 GLU A N 1
ATOM 843 C CA . GLU A 1 101 ? 0.559 -2.820 8.614 1.00 94.00 101 GLU A CA 1
ATOM 844 C C . GLU A 1 101 ? -0.436 -1.803 9.186 1.00 94.00 101 GLU A C 1
ATOM 846 O O . GLU A 1 101 ? -0.911 -1.974 10.309 1.00 94.00 101 GLU A O 1
ATOM 851 N N . GLN A 1 102 ? -0.775 -0.749 8.434 1.00 91.31 102 GLN A N 1
ATOM 852 C CA . GLN A 1 102 ? -1.789 0.230 8.838 1.00 91.31 102 GLN A CA 1
ATOM 853 C C . GLN A 1 102 ? -3.139 -0.448 9.073 1.00 91.31 102 GLN A C 1
ATOM 855 O O . GLN A 1 102 ? -3.749 -0.250 10.125 1.00 91.31 102 GLN A O 1
ATOM 860 N N . LYS A 1 103 ? -3.562 -1.315 8.148 1.00 91.31 103 LYS A N 1
ATOM 861 C CA . LYS A 1 103 ? -4.785 -2.108 8.278 1.00 91.31 103 LYS A CA 1
ATOM 862 C C . LYS A 1 103 ? -4.755 -2.970 9.535 1.00 91.31 103 LYS A C 1
ATOM 864 O O . LYS A 1 103 ? -5.709 -2.946 10.308 1.00 91.31 103 LYS A O 1
ATOM 869 N N . LEU A 1 104 ? -3.660 -3.687 9.785 1.00 93.75 104 LEU A N 1
ATOM 870 C CA . LEU A 1 104 ? -3.518 -4.513 10.988 1.00 93.75 104 LEU A CA 1
ATOM 871 C C . LEU A 1 104 ? -3.593 -3.679 12.276 1.00 93.75 104 LEU A C 1
ATOM 873 O O . LEU A 1 104 ? -4.264 -4.085 13.223 1.00 93.75 104 LEU A O 1
ATOM 877 N N . ARG A 1 105 ? -2.969 -2.493 12.300 1.00 93.56 105 ARG A N 1
ATOM 878 C CA . ARG A 1 105 ? -3.041 -1.553 13.434 1.00 93.56 105 ARG A CA 1
ATOM 879 C C . ARG A 1 105 ? -4.447 -1.008 13.680 1.00 93.56 105 ARG A C 1
ATOM 881 O O . ARG A 1 105 ? -4.776 -0.688 14.817 1.00 93.56 105 ARG A O 1
ATOM 888 N N . LEU A 1 106 ? -5.257 -0.840 12.638 1.00 91.50 106 LEU A N 1
ATOM 889 C CA . LEU A 1 106 ? -6.651 -0.410 12.777 1.00 91.50 106 LEU A CA 1
ATOM 890 C C . LEU A 1 106 ? -7.528 -1.564 13.265 1.00 91.50 106 LEU A C 1
ATOM 892 O O . LEU A 1 106 ? -8.290 -1.398 14.215 1.00 91.50 106 LEU A O 1
ATOM 896 N N . VAL A 1 107 ? -7.357 -2.752 12.682 1.00 92.44 107 VAL A N 1
ATOM 897 C CA . VAL A 1 107 ? -8.092 -3.961 13.076 1.00 92.44 107 VAL A CA 1
ATOM 898 C C . VAL A 1 107 ? -7.822 -4.328 14.533 1.00 92.44 107 VAL A C 1
ATOM 900 O O . VAL A 1 107 ? -8.746 -4.715 15.242 1.00 92.44 107 VAL A O 1
ATOM 903 N N . SER A 1 108 ? -6.592 -4.151 15.023 1.00 93.19 108 SER A N 1
ATOM 904 C CA . SER A 1 108 ? -6.278 -4.414 16.431 1.00 93.19 108 SER A CA 1
ATOM 905 C C . SER A 1 108 ? -6.974 -3.457 17.406 1.00 93.19 108 SER A C 1
ATOM 907 O O . SER A 1 108 ? -7.195 -3.837 18.552 1.00 93.19 108 SER A O 1
ATOM 909 N N . LYS A 1 109 ? -7.359 -2.250 16.966 1.00 93.06 109 LYS A N 1
ATOM 910 C CA . LYS A 1 109 ? -8.065 -1.248 17.787 1.00 93.06 109 LYS A CA 1
ATOM 911 C C . LYS A 1 109 ? -9.583 -1.430 17.808 1.00 93.06 109 LYS A C 1
ATOM 913 O O . LYS A 1 109 ? -10.223 -0.996 18.764 1.00 93.06 109 LYS A O 1
ATOM 918 N N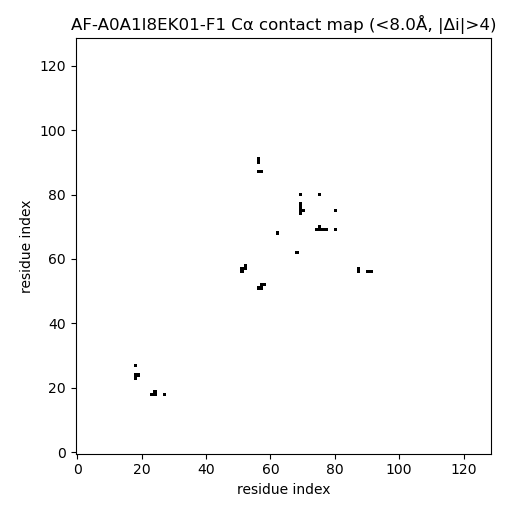 . LEU A 1 110 ? -10.163 -2.075 16.793 1.00 92.50 110 LEU A N 1
ATOM 919 C CA . LEU A 1 110 ? -11.603 -2.361 16.723 1.00 92.50 110 LEU A CA 1
ATOM 920 C C . LEU A 1 110 ? -12.189 -2.977 18.008 1.00 92.50 110 LEU A C 1
ATOM 922 O O . LEU A 1 110 ? -13.162 -2.420 18.518 1.00 92.50 110 LEU A O 1
ATOM 926 N N . PRO A 1 111 ? -11.619 -4.050 18.597 1.00 93.94 111 PRO A N 1
ATOM 927 C CA . PRO A 1 111 ? -12.213 -4.669 19.782 1.00 93.94 111 PRO A CA 1
ATOM 928 C C . PRO A 1 111 ? -12.240 -3.741 21.001 1.00 93.94 111 PRO A C 1
ATOM 930 O O . PRO A 1 111 ? -13.095 -3.898 21.870 1.00 93.94 111 PRO A O 1
ATOM 933 N N . ASP A 1 112 ? -11.319 -2.784 21.097 1.00 93.88 112 ASP A N 1
ATOM 934 C CA . ASP A 1 112 ? -11.282 -1.845 22.218 1.00 93.88 112 ASP A CA 1
ATOM 935 C C . ASP A 1 112 ? -12.327 -0.736 22.060 1.00 93.88 112 ASP A C 1
ATOM 937 O O . ASP A 1 112 ? -12.974 -0.360 23.040 1.00 93.88 112 ASP A O 1
ATOM 941 N N . LEU A 1 113 ? -12.571 -0.283 20.827 1.00 93.19 113 LEU A N 1
ATOM 942 C CA . LEU A 1 113 ? -13.668 0.637 20.515 1.00 93.19 113 LEU A CA 1
ATOM 943 C C . LEU A 1 113 ? -15.042 -0.019 20.728 1.00 93.19 113 LEU A C 1
ATOM 945 O O . LEU A 1 113 ? -15.942 0.591 21.295 1.00 93.19 113 LEU A O 1
ATOM 949 N N . GLU A 1 114 ? -15.212 -1.288 20.360 1.00 94.06 114 GLU A N 1
ATOM 950 C CA . GLU A 1 114 ? -16.464 -2.007 20.629 1.00 94.06 114 GLU A CA 1
ATOM 951 C C . GLU A 1 114 ? -16.755 -2.132 22.129 1.00 94.06 114 GLU A C 1
ATOM 953 O O . GLU A 1 114 ? -17.903 -2.018 22.565 1.00 94.06 114 GLU A O 1
ATOM 958 N N . LYS A 1 115 ? -15.718 -2.366 22.942 1.00 95.00 115 LYS A N 1
ATOM 959 C CA . LYS A 1 115 ? -15.859 -2.397 24.402 1.00 95.00 115 LYS A CA 1
ATOM 960 C C . LYS A 1 115 ? -16.253 -1.027 24.946 1.00 95.00 115 LYS A C 1
ATOM 962 O O . LYS A 1 115 ? -17.129 -0.973 25.805 1.00 95.00 115 LYS A O 1
ATOM 967 N N . SER A 1 116 ? -15.645 0.061 24.466 1.00 93.75 116 SER A N 1
ATOM 968 C CA . SER A 1 116 ? -15.970 1.407 24.955 1.00 93.75 116 SER A CA 1
ATOM 969 C C . SER A 1 116 ? -17.423 1.784 24.652 1.00 93.75 116 SER A C 1
ATOM 971 O O . SER A 1 116 ? -18.112 2.277 25.543 1.00 93.75 116 SER A O 1
ATOM 973 N N . VAL A 1 117 ? -17.935 1.439 23.465 1.00 95.69 117 VAL A N 1
ATOM 974 C CA . VAL A 1 117 ? -19.354 1.619 23.106 1.00 95.69 117 VAL A CA 1
ATOM 975 C C . VAL A 1 117 ? -20.271 0.807 24.023 1.00 95.69 117 VAL A C 1
ATOM 977 O O . VAL A 1 117 ? -21.252 1.337 24.540 1.00 95.69 117 VAL A O 1
ATOM 980 N N . LYS A 1 118 ? -19.939 -0.463 24.299 1.00 94.56 118 LYS A N 1
ATOM 981 C CA . LYS A 1 118 ? -20.714 -1.299 25.237 1.00 94.56 118 LYS A CA 1
ATOM 982 C C . LYS A 1 118 ? -20.769 -0.694 26.641 1.00 94.56 118 LYS A C 1
ATOM 984 O O . LYS A 1 118 ? -21.817 -0.739 27.279 1.00 94.56 118 LYS A O 1
ATOM 989 N N . VAL A 1 119 ? -19.659 -0.128 27.120 1.00 94.56 119 VAL A N 1
ATOM 990 C CA . VAL A 1 119 ? -19.604 0.548 28.425 1.00 94.56 119 VAL A CA 1
ATOM 991 C C . VAL A 1 119 ? -20.502 1.782 28.439 1.00 94.56 119 VAL A C 1
ATOM 993 O O . VAL A 1 119 ? -21.258 1.951 29.389 1.00 94.56 119 VAL A O 1
ATOM 996 N N . ILE A 1 120 ? -20.454 2.615 27.396 1.00 94.25 120 ILE A N 1
ATOM 997 C CA . ILE A 1 120 ? -21.301 3.811 27.290 1.00 94.25 120 ILE A CA 1
ATOM 998 C C . ILE A 1 120 ? -22.784 3.421 27.311 1.00 94.25 120 ILE A C 1
ATOM 1000 O O . ILE A 1 120 ? -23.523 3.943 28.140 1.00 94.25 120 ILE A O 1
ATOM 1004 N N . ASN A 1 121 ? -23.196 2.439 26.504 1.00 92.31 121 ASN A N 1
ATOM 1005 C CA . ASN A 1 121 ? -24.588 1.973 26.466 1.00 92.31 121 ASN A CA 1
ATOM 1006 C C . ASN A 1 121 ? -25.068 1.470 27.837 1.00 92.31 121 ASN A C 1
ATOM 1008 O O . ASN A 1 121 ? -26.164 1.804 28.278 1.00 92.31 121 ASN A O 1
ATOM 1012 N N . HIS A 1 122 ? -24.224 0.726 28.560 1.00 92.44 122 HIS A N 1
ATOM 1013 C CA . HIS A 1 122 ? -24.544 0.256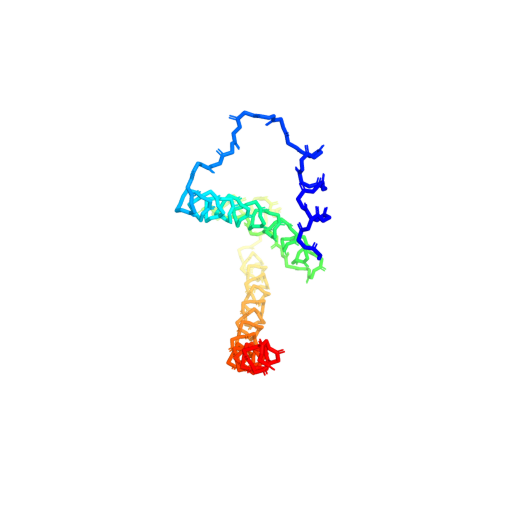 29.913 1.00 92.44 122 HIS A CA 1
ATOM 1014 C C . HIS A 1 122 ? -24.707 1.400 30.925 1.00 92.44 122 HIS A C 1
ATOM 1016 O O . HIS A 1 122 ? -25.486 1.297 31.872 1.00 92.44 122 HIS A O 1
ATOM 1022 N N . LEU A 1 123 ? -23.958 2.493 30.762 1.00 91.19 123 LEU A N 1
ATOM 1023 C CA . LEU A 1 123 ? -24.078 3.684 31.608 1.00 91.19 123 LEU A CA 1
ATOM 1024 C C . LEU A 1 123 ? -25.326 4.508 31.265 1.00 91.19 123 LEU A C 1
ATOM 1026 O O . LEU A 1 123 ? -25.984 5.022 32.170 1.00 91.19 123 LEU A O 1
ATOM 1030 N N . GLU A 1 124 ? -25.681 4.613 29.987 1.00 88.75 124 GLU A N 1
ATOM 1031 C CA . GLU A 1 124 ? -26.923 5.252 29.540 1.00 88.75 124 GLU A CA 1
ATOM 1032 C C . GLU A 1 124 ? -28.156 4.505 30.062 1.00 88.75 124 GLU A C 1
ATOM 1034 O O . GLU A 1 124 ? -29.028 5.116 30.673 1.00 88.75 124 GLU A O 1
ATOM 1039 N N . GLU A 1 125 ? -28.193 3.176 29.946 1.00 87.25 125 GLU A N 1
ATOM 1040 C CA . GLU A 1 125 ? -29.290 2.359 30.484 1.00 87.25 125 GLU A CA 1
ATOM 1041 C C . GLU A 1 125 ? -29.463 2.530 32.000 1.00 87.25 125 GLU A C 1
ATOM 1043 O O . GLU A 1 125 ? -30.586 2.565 32.502 1.00 87.25 125 GLU A O 1
ATOM 1048 N N . LYS A 1 126 ? -28.357 2.686 32.737 1.00 76.69 126 LYS A N 1
ATOM 1049 C CA . LYS A 1 126 ? -28.372 2.888 34.193 1.00 76.69 126 LYS A CA 1
ATOM 1050 C C . LYS A 1 126 ? -28.716 4.304 34.636 1.00 76.69 126 LYS A C 1
ATOM 1052 O O . LYS A 1 126 ? -29.177 4.467 35.757 1.00 76.69 126 LYS A O 1
ATOM 1057 N N . SER A 1 127 ? -28.442 5.312 33.813 1.00 65.19 127 SER A N 1
ATOM 1058 C CA . SER A 1 127 ? -28.697 6.723 34.145 1.00 65.19 127 SER A CA 1
ATOM 1059 C C . SER A 1 127 ? -30.099 7.193 33.752 1.00 65.19 127 SER A C 1
ATOM 1061 O O . SER A 1 127 ? -30.531 8.261 34.179 1.00 65.19 127 SER A O 1
ATOM 1063 N N . VAL A 1 128 ? -30.818 6.394 32.957 1.00 58.12 128 VAL A N 1
ATOM 1064 C CA . VAL A 1 128 ? -32.225 6.618 32.586 1.00 58.12 128 VAL A CA 1
ATOM 1065 C C . VAL A 1 128 ? -33.203 6.036 33.636 1.00 58.12 128 VAL A C 1
ATOM 1067 O O . VAL A 1 128 ? -34.417 6.179 33.490 1.00 58.12 128 VAL A O 1
ATOM 1070 N N . CYS A 1 129 ? -32.697 5.448 34.729 1.00 36.47 129 CYS A N 1
ATOM 1071 C CA . CYS A 1 129 ? -33.458 5.098 35.938 1.00 36.47 129 CYS A CA 1
ATOM 1072 C C . CYS A 1 129 ? -33.132 6.029 37.110 1.00 36.47 129 CYS A C 1
ATOM 1074 O O . CYS A 1 129 ? -31.936 6.337 37.309 1.00 36.47 129 CYS A O 1
#

Sequence (129 aa):
MYWLISKFFKQLTPSKCWPVSKVEFFRFANLADKDFDYIIRESEEKEFVSDLVEQGVPTAEVMENVEAYLKKEGNISVEEGIRRLEAIYRKYKQVEQQLTEQKLRLVSKLPDLEKSVKVINHLEEKSVC

Mean predicted aligned error: 15.76 Å

Organism: Wuchereria bancrofti (NCBI:txid6293)